Protein AF-E2BDP2-F1 (afdb_monomer)

pLDDT: mean 75.12, std 17.13, range [37.66, 97.0]

Secondary structure (DSSP, 8-state):
---SSSTTSPPHHHHHTSHHHHS-----SPPPPPPPBTTBTT----SHHHHHHHHH---SS--PPPHHHHHHHHHHHHHHHHHHHHHHSSSS--------------------------------

Mean predicted aligned error: 19.89 Å

Sequence (124 aa):
MLQKDADERFTLQQVKRHAWTICKHPKTQEEVPVPPLKKDGCHSMTVLPYLMEYHYGVDENPIYYTEHQLNEERRLQELDRISEDRKATCNSHHTKSNAHQNKRRWRKPISCISIKRFPSCKPS

Organism: Harpegnathos saltator (NCBI:txid610380)

Structure (mmCIF, N/CA/C/O backbone):
data_AF-E2BDP2-F1
#
_entry.id   AF-E2BDP2-F1
#
loop_
_atom_site.group_PDB
_atom_site.id
_atom_site.type_symbol
_atom_site.label_atom_id
_atom_site.label_alt_id
_atom_site.label_comp_id
_atom_site.label_asym_id
_atom_site.label_entity_id
_atom_site.label_seq_id
_atom_site.pdbx_PDB_ins_code
_atom_site.Cartn_x
_atom_site.Cartn_y
_atom_site.Cartn_z
_atom_site.occupancy
_atom_site.B_iso_or_equiv
_atom_site.auth_seq_id
_atom_site.auth_comp_id
_atom_site.auth_asym_id
_atom_site.auth_atom_id
_atom_site.pdbx_PDB_model_num
ATOM 1 N N . MET A 1 1 ? -17.828 -6.609 17.016 1.00 87.69 1 MET A N 1
ATOM 2 C CA . MET A 1 1 ? -17.759 -7.170 15.644 1.00 87.69 1 MET A CA 1
ATOM 3 C C . MET A 1 1 ? -18.236 -8.619 15.596 1.00 87.69 1 MET A C 1
ATOM 5 O O . MET A 1 1 ? -19.015 -8.926 14.713 1.00 87.69 1 MET A O 1
ATOM 9 N N . LEU A 1 2 ? -17.835 -9.491 16.530 1.00 93.62 2 LEU A N 1
ATOM 10 C CA . LEU A 1 2 ? -18.193 -10.921 16.529 1.00 93.62 2 LEU A CA 1
ATOM 11 C C . LEU A 1 2 ? -19.452 -11.260 17.359 1.00 93.62 2 LEU A C 1
ATOM 13 O O . LEU A 1 2 ? -19.529 -12.335 17.939 1.00 93.62 2 LEU A O 1
ATOM 17 N N . GLN A 1 3 ? -20.424 -10.344 17.451 1.00 95.94 3 GLN A N 1
ATOM 18 C CA . GLN A 1 3 ? -21.699 -10.667 18.104 1.00 95.94 3 GLN A CA 1
ATOM 19 C C . GLN A 1 3 ? -22.463 -11.701 17.272 1.00 95.94 3 GLN A C 1
ATOM 21 O O . GLN A 1 3 ? -22.508 -11.583 16.037 1.00 95.94 3 GLN A O 1
ATOM 26 N N . LYS A 1 4 ? -23.012 -12.716 17.955 1.00 96.56 4 LYS A N 1
ATOM 27 C CA . LYS A 1 4 ? -23.744 -13.826 17.329 1.00 96.56 4 LYS A CA 1
ATOM 28 C C . LYS A 1 4 ? -24.978 -13.288 16.614 1.00 96.56 4 LYS A C 1
ATOM 30 O O . LYS A 1 4 ? -25.129 -13.514 15.414 1.00 96.56 4 LYS A O 1
ATOM 35 N N . ASP A 1 5 ? -25.775 -12.517 17.339 1.00 96.31 5 ASP A N 1
ATOM 36 C CA . ASP A 1 5 ? -26.956 -11.857 16.808 1.00 96.31 5 ASP A CA 1
ATOM 37 C C . ASP A 1 5 ? -26.545 -10.646 15.961 1.00 96.31 5 ASP A C 1
ATOM 39 O O . ASP A 1 5 ? -25.636 -9.883 16.306 1.00 96.31 5 ASP A O 1
ATOM 43 N N . ALA A 1 6 ? -27.158 -10.521 14.783 1.00 94.69 6 ALA A N 1
ATOM 44 C CA . ALA A 1 6 ? -26.734 -9.552 13.776 1.00 94.69 6 ALA A CA 1
ATOM 45 C C . ALA A 1 6 ? -27.127 -8.115 14.141 1.00 94.69 6 ALA A C 1
ATOM 47 O O . ALA A 1 6 ? -26.343 -7.201 13.894 1.00 94.69 6 ALA A O 1
ATOM 48 N N . ASP A 1 7 ? -28.293 -7.927 14.761 1.00 95.44 7 ASP A N 1
ATOM 49 C CA . ASP A 1 7 ? -28.828 -6.603 15.101 1.00 95.44 7 ASP A CA 1
ATOM 50 C C . ASP A 1 7 ? -28.043 -5.927 16.232 1.00 95.44 7 ASP A C 1
ATOM 52 O O . ASP A 1 7 ? -27.893 -4.707 16.262 1.00 95.44 7 ASP A O 1
ATOM 56 N N . GLU A 1 8 ? -27.461 -6.724 17.128 1.00 95.25 8 GLU A N 1
ATOM 57 C CA . GLU A 1 8 ? -26.592 -6.239 18.206 1.00 95.25 8 GLU A CA 1
ATOM 58 C C . GLU A 1 8 ? -25.132 -6.067 17.762 1.00 95.25 8 GLU A C 1
ATOM 60 O O . GLU A 1 8 ? -24.265 -5.601 18.515 1.00 95.25 8 GLU A O 1
ATOM 65 N N . ARG A 1 9 ? -24.810 -6.458 16.527 1.00 96.62 9 ARG A N 1
ATOM 66 C CA . ARG A 1 9 ? -23.456 -6.343 16.003 1.00 96.62 9 ARG A CA 1
ATOM 67 C C . ARG A 1 9 ? -23.137 -4.888 15.700 1.00 96.62 9 ARG A C 1
ATOM 69 O O . ARG A 1 9 ? -23.890 -4.178 15.048 1.00 96.62 9 ARG A O 1
ATOM 76 N N . PHE A 1 10 ? -21.940 -4.465 16.102 1.00 96.50 10 PHE A N 1
ATOM 77 C CA . PHE A 1 10 ? -21.479 -3.120 15.783 1.00 96.50 10 PHE A CA 1
ATOM 78 C C . PHE A 1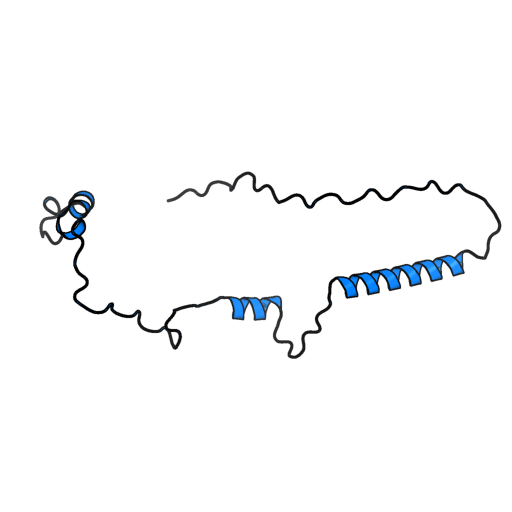 10 ? -21.504 -2.825 14.286 1.00 96.50 10 PHE A C 1
ATOM 80 O O . PHE A 1 10 ? -20.960 -3.581 13.476 1.00 96.50 10 PHE A O 1
ATOM 87 N N . THR A 1 11 ? -22.038 -1.656 13.952 1.00 95.06 11 THR A N 1
ATOM 88 C CA . THR A 1 11 ? -21.898 -1.071 12.623 1.00 95.06 11 THR A CA 1
ATOM 89 C C . THR A 1 11 ? -20.473 -0.562 12.418 1.00 95.06 11 THR A C 1
ATOM 91 O O . THR A 1 11 ? -19.752 -0.241 13.368 1.00 95.06 11 THR A O 1
ATOM 94 N N . LEU A 1 12 ? -20.051 -0.410 11.162 1.00 95.19 12 LEU A N 1
ATOM 95 C CA . LEU A 1 12 ? -18.720 0.127 10.854 1.00 95.19 12 LEU A CA 1
ATOM 96 C C . LEU A 1 12 ? -18.511 1.546 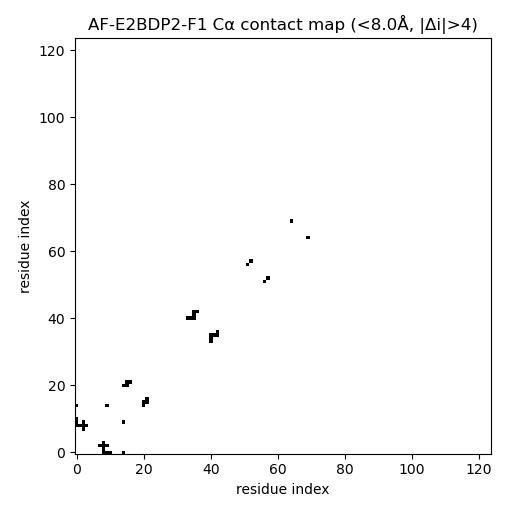11.412 1.00 95.19 12 LEU A C 1
ATOM 98 O O . LEU A 1 12 ? -17.394 1.902 11.786 1.00 95.19 12 LEU A O 1
ATOM 102 N N . GLN A 1 13 ? -19.574 2.352 11.512 1.00 96.44 13 GLN A N 1
ATOM 103 C CA . GLN A 1 13 ? -19.501 3.682 12.124 1.00 96.44 13 GLN A CA 1
ATOM 104 C C . GLN A 1 13 ? -19.208 3.608 13.628 1.00 96.44 13 GLN A C 1
ATOM 106 O O . GLN A 1 13 ? -18.402 4.391 14.130 1.00 96.44 13 GLN A O 1
ATOM 111 N N . GLN A 1 14 ? -19.819 2.654 14.336 1.00 95.75 14 GLN A N 1
ATOM 112 C CA . GLN A 1 14 ? -19.545 2.413 15.754 1.00 95.75 14 GLN A CA 1
ATOM 113 C C . GLN A 1 14 ? -18.118 1.891 15.966 1.00 95.75 14 GLN A C 1
ATOM 115 O O . GLN A 1 14 ? -17.430 2.372 16.863 1.00 95.75 14 GLN A O 1
ATOM 120 N N . VAL A 1 15 ? -17.628 0.990 15.103 1.00 96.50 15 VAL A N 1
ATOM 121 C CA . VAL A 1 15 ? -16.243 0.478 15.169 1.00 96.50 15 VAL A CA 1
ATOM 122 C C . VAL A 1 15 ? -15.222 1.604 15.006 1.00 96.50 15 VAL A C 1
ATOM 124 O O . VAL A 1 15 ? -14.302 1.704 15.812 1.00 96.50 15 VAL A O 1
ATOM 127 N N . LYS A 1 16 ? -15.415 2.508 14.036 1.00 96.25 16 LYS A N 1
ATOM 128 C CA . LYS A 1 16 ? -14.534 3.677 13.842 1.00 96.25 16 LYS A CA 1
ATOM 129 C C . LYS A 1 16 ? -14.437 4.572 15.080 1.00 96.25 16 LYS A C 1
ATOM 131 O O . LYS A 1 16 ? -13.404 5.196 15.292 1.00 96.25 16 LYS A O 1
ATOM 136 N N . ARG A 1 17 ? -15.507 4.646 15.880 1.00 96.50 17 ARG A N 1
ATOM 137 C CA . ARG A 1 17 ? -15.566 5.442 17.116 1.00 96.50 17 ARG A CA 1
ATOM 138 C C . ARG A 1 17 ? -15.128 4.665 18.363 1.00 96.50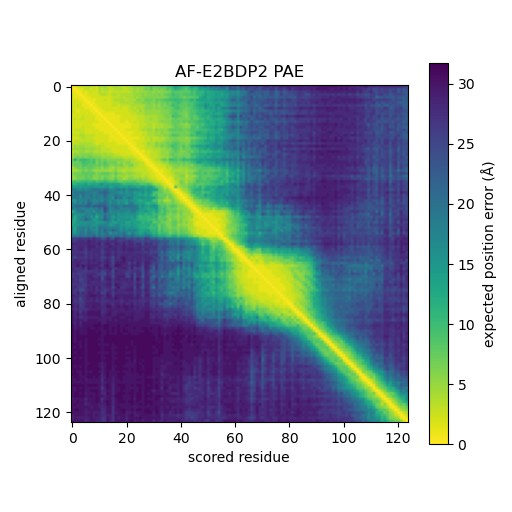 17 ARG A C 1
ATOM 140 O O . ARG A 1 17 ? -15.114 5.227 19.453 1.00 96.50 17 ARG A O 1
ATOM 147 N N . HIS A 1 18 ? -14.798 3.383 18.229 1.00 97.00 18 HIS A N 1
ATOM 148 C CA . HIS A 1 18 ? -14.405 2.547 19.353 1.00 97.00 18 HIS A CA 1
ATOM 149 C C . HIS A 1 18 ? -13.034 2.974 19.890 1.00 97.00 18 HIS A C 1
ATOM 151 O O . HIS A 1 18 ? -12.120 3.248 19.110 1.00 97.00 18 HIS A O 1
ATOM 157 N N . ALA A 1 19 ? -12.861 2.963 21.215 1.00 96.94 19 ALA A N 1
ATOM 158 C CA . ALA A 1 19 ? -11.631 3.414 21.872 1.00 96.94 19 ALA A CA 1
ATOM 159 C C . ALA A 1 19 ? -10.378 2.713 21.324 1.00 96.94 19 ALA A C 1
ATOM 161 O O . ALA A 1 19 ? -9.376 3.364 21.058 1.00 96.94 19 ALA A O 1
ATOM 162 N N . TRP A 1 20 ? -10.468 1.408 21.053 1.00 95.31 20 TRP A N 1
ATOM 163 C CA . TRP A 1 20 ? -9.378 0.645 20.432 1.00 95.31 20 TRP A CA 1
ATOM 164 C C . TRP A 1 20 ? -8.986 1.157 19.035 1.00 95.31 20 TRP A C 1
ATOM 166 O O . TRP A 1 20 ? -7.832 1.078 18.657 1.00 95.31 20 TRP A O 1
ATOM 176 N N . THR A 1 21 ? -9.912 1.704 18.246 1.00 95.81 21 THR A N 1
ATOM 177 C CA . THR A 1 21 ? -9.575 2.201 16.896 1.00 95.81 21 THR A CA 1
ATOM 178 C C . THR A 1 21 ? -9.033 3.632 16.932 1.00 95.81 21 THR A C 1
ATOM 180 O O . THR A 1 21 ? -8.206 4.000 16.105 1.00 95.81 21 THR A O 1
ATOM 183 N N . ILE A 1 22 ? -9.481 4.443 17.895 1.00 96.31 22 ILE A N 1
ATOM 184 C CA . ILE A 1 22 ? -9.027 5.834 18.062 1.00 96.31 22 ILE A CA 1
ATOM 185 C C . ILE A 1 22 ? -7.677 5.896 18.795 1.00 96.31 22 ILE A C 1
ATOM 187 O O . ILE A 1 22 ? -6.871 6.794 18.550 1.00 96.31 22 ILE A O 1
ATOM 191 N N . CYS A 1 23 ? -7.426 4.960 19.711 1.00 96.19 23 CYS A N 1
ATOM 192 C CA . CYS A 1 23 ? -6.212 4.933 20.514 1.00 96.19 23 CYS A CA 1
ATOM 193 C C . CYS A 1 23 ? -4.965 4.697 19.646 1.00 96.19 23 CYS A C 1
ATOM 195 O O . CYS A 1 23 ? -4.914 3.782 18.820 1.00 96.19 23 CYS A O 1
ATOM 197 N N . LYS A 1 24 ? -3.917 5.494 19.880 1.00 94.50 24 LYS A N 1
ATOM 198 C CA . LYS A 1 24 ? -2.597 5.275 19.285 1.00 94.50 24 LYS A CA 1
ATOM 199 C C . LYS A 1 24 ? -1.807 4.299 20.155 1.00 94.50 24 LYS A C 1
ATOM 201 O O . LYS A 1 24 ? -1.346 4.657 21.235 1.00 94.50 24 LYS A O 1
ATOM 206 N N . HIS A 1 25 ? -1.636 3.078 19.663 1.00 94.19 25 HIS A N 1
ATOM 207 C CA . HIS A 1 25 ? -0.947 2.015 20.389 1.00 94.19 25 HIS A CA 1
ATOM 208 C C . HIS A 1 25 ? 0.579 2.181 20.293 1.00 94.19 25 HIS A C 1
ATOM 210 O O . HIS A 1 25 ? 1.083 2.552 19.226 1.00 94.19 25 HIS A O 1
ATOM 216 N N . PRO A 1 26 ? 1.333 1.920 21.376 1.00 94.94 26 PRO A N 1
ATOM 217 C CA . PRO A 1 26 ? 2.789 1.892 21.315 1.00 94.94 26 PRO A CA 1
ATOM 218 C C . PRO A 1 26 ? 3.265 0.727 20.436 1.00 94.94 26 PRO A C 1
ATOM 220 O O . PRO A 1 26 ? 2.716 -0.372 20.497 1.00 94.94 26 PRO A O 1
ATOM 223 N N . LYS A 1 27 ? 4.308 0.958 19.632 1.00 91.25 27 LYS A N 1
ATOM 224 C CA . LYS A 1 27 ? 4.974 -0.094 18.853 1.00 91.25 27 LYS A CA 1
ATOM 225 C C . LYS A 1 27 ? 5.931 -0.857 19.773 1.00 91.25 27 LYS A C 1
ATOM 227 O O . LYS A 1 27 ? 7.079 -0.460 19.933 1.00 91.25 27 LYS A O 1
ATOM 232 N N . THR A 1 28 ? 5.430 -1.887 20.447 1.00 93.44 28 THR A N 1
ATOM 233 C CA . THR A 1 28 ? 6.209 -2.694 21.405 1.00 93.44 28 THR A CA 1
ATOM 234 C C . THR A 1 28 ? 7.088 -3.753 20.740 1.00 93.44 28 THR A C 1
ATOM 236 O O . THR A 1 28 ? 8.027 -4.232 21.367 1.00 93.44 28 THR A O 1
ATOM 239 N N . GLN A 1 29 ? 6.788 -4.126 19.495 1.00 93.06 29 GLN A N 1
ATOM 240 C CA . GLN A 1 29 ? 7.473 -5.173 18.736 1.00 93.06 29 GLN A CA 1
ATOM 241 C C . GLN A 1 29 ? 7.948 -4.641 17.379 1.00 93.06 29 GLN A C 1
ATOM 243 O O . GLN A 1 29 ? 7.475 -3.600 16.915 1.00 93.06 29 GLN A O 1
ATOM 248 N N . GLU A 1 30 ? 8.886 -5.361 16.762 1.00 92.94 30 GLU A N 1
ATOM 249 C CA . GLU A 1 30 ? 9.351 -5.086 15.401 1.00 92.94 30 GLU A CA 1
ATOM 250 C C . GLU A 1 30 ? 8.223 -5.305 14.379 1.00 92.94 30 GLU A C 1
ATOM 252 O O . GLU A 1 30 ? 7.335 -6.140 14.570 1.00 92.94 30 GLU A O 1
ATOM 257 N N . GLU A 1 31 ? 8.235 -4.520 13.302 1.00 90.56 31 GLU A N 1
ATOM 258 C CA . GLU A 1 31 ? 7.264 -4.655 12.219 1.00 90.56 31 GLU A CA 1
ATOM 259 C C . GLU A 1 31 ? 7.493 -5.968 11.463 1.00 90.56 31 GLU A C 1
ATOM 261 O O . GLU A 1 31 ? 8.622 -6.333 11.145 1.00 90.56 31 GLU A O 1
ATOM 266 N N . VAL A 1 32 ? 6.411 -6.685 11.155 1.00 90.38 32 VAL A N 1
ATOM 267 C CA . VAL A 1 32 ? 6.500 -7.920 10.371 1.00 90.38 32 VAL A CA 1
ATOM 268 C C . VAL A 1 32 ? 6.872 -7.552 8.929 1.00 90.38 32 VAL A C 1
ATOM 270 O O . VAL A 1 32 ? 6.105 -6.823 8.290 1.00 90.38 32 VAL A O 1
ATOM 273 N N . PRO A 1 33 ? 8.009 -8.036 8.388 1.00 87.94 33 PRO A N 1
ATOM 274 C CA . PRO A 1 33 ? 8.392 -7.724 7.020 1.00 87.94 33 PRO A CA 1
ATOM 275 C C . PRO A 1 33 ? 7.434 -8.396 6.033 1.00 87.94 33 PRO A C 1
ATOM 277 O O . PRO A 1 33 ? 6.970 -9.519 6.250 1.00 87.94 33 PRO A O 1
ATOM 280 N N . VAL A 1 34 ? 7.159 -7.720 4.916 1.00 84.38 34 VAL A N 1
ATOM 281 C CA . VAL A 1 34 ? 6.412 -8.330 3.809 1.00 84.38 34 VAL A CA 1
ATOM 282 C C . VAL A 1 34 ? 7.244 -9.498 3.257 1.00 84.38 34 VAL A C 1
ATOM 284 O O . VAL A 1 34 ? 8.423 -9.292 2.952 1.00 84.38 34 VAL A O 1
ATOM 287 N N . PRO A 1 35 ? 6.678 -10.714 3.119 1.00 85.69 35 PRO A N 1
ATOM 288 C CA . PRO A 1 35 ? 7.418 -11.867 2.611 1.00 85.69 35 PRO A CA 1
ATOM 289 C C . PRO A 1 35 ? 7.998 -11.574 1.224 1.00 85.69 35 PRO A C 1
ATOM 291 O O . PRO A 1 35 ? 7.247 -11.100 0.381 1.00 85.69 35 PRO A O 1
ATOM 294 N N . PRO A 1 36 ? 9.282 -11.851 0.946 1.00 83.12 36 PRO A N 1
ATOM 295 C CA . PRO A 1 36 ? 9.897 -11.475 -0.324 1.00 83.12 36 PRO A CA 1
ATOM 296 C C . PRO A 1 36 ? 9.239 -12.194 -1.508 1.00 83.12 36 PRO A C 1
ATOM 298 O O . PRO A 1 36 ? 9.069 -13.417 -1.496 1.00 83.12 36 PRO A O 1
ATOM 301 N N . LEU A 1 37 ? 8.930 -11.453 -2.576 1.00 78.88 37 LEU A N 1
ATOM 302 C CA . LEU A 1 37 ? 8.457 -12.046 -3.823 1.00 78.88 37 LEU A CA 1
ATOM 303 C C . LEU A 1 37 ? 9.660 -12.522 -4.639 1.00 78.88 37 LEU A C 1
ATOM 305 O O . LEU A 1 37 ? 10.400 -11.723 -5.212 1.00 78.88 37 LEU A O 1
ATOM 309 N N . LYS A 1 38 ? 9.855 -13.843 -4.695 1.00 76.62 38 LYS A N 1
ATOM 310 C CA . LYS A 1 38 ? 11.036 -14.506 -5.278 1.00 76.62 38 LYS A CA 1
ATOM 311 C C . LYS A 1 38 ? 12.335 -14.084 -4.573 1.00 76.62 38 LYS A C 1
ATOM 313 O O . LYS A 1 38 ? 12.811 -14.805 -3.705 1.00 76.62 38 LYS A O 1
ATOM 318 N N . LYS A 1 39 ? 12.909 -12.942 -4.961 1.00 69.44 39 LYS A N 1
ATOM 319 C CA . LYS A 1 39 ? 14.153 -12.357 -4.427 1.00 69.44 39 LYS A CA 1
ATOM 320 C C . LYS A 1 39 ? 14.052 -10.844 -4.198 1.00 69.44 39 LYS A C 1
ATOM 322 O O . LYS A 1 39 ? 14.981 -10.255 -3.653 1.00 69.44 39 LYS A O 1
ATOM 327 N N . ASP A 1 40 ? 12.926 -10.231 -4.562 1.00 69.62 40 ASP A N 1
ATOM 328 C CA . ASP A 1 40 ? 12.737 -8.789 -4.472 1.00 69.62 40 ASP A CA 1
ATOM 329 C C . ASP A 1 40 ? 12.025 -8.464 -3.157 1.00 69.62 40 ASP A C 1
ATOM 331 O O . ASP A 1 40 ? 10.804 -8.588 -3.039 1.00 69.62 40 ASP A O 1
ATOM 335 N N . GLY A 1 41 ? 12.785 -8.036 -2.144 1.00 68.75 41 GLY A N 1
ATOM 336 C CA . GLY A 1 41 ? 12.213 -7.611 -0.858 1.00 68.75 41 GLY A CA 1
ATOM 337 C C . GLY A 1 41 ? 11.265 -6.413 -0.999 1.00 68.75 41 GLY A C 1
ATOM 338 O O . GLY A 1 41 ? 10.256 -6.319 -0.305 1.00 68.75 41 GLY A O 1
ATOM 339 N N . CYS A 1 42 ? 11.531 -5.537 -1.970 1.00 71.81 42 CYS A N 1
ATOM 340 C CA . CYS A 1 42 ? 10.751 -4.322 -2.206 1.00 71.81 42 CYS A CA 1
ATOM 341 C C . CYS A 1 42 ? 9.509 -4.534 -3.085 1.00 71.81 42 CYS A C 1
ATOM 343 O O . CYS A 1 42 ? 8.790 -3.568 -3.325 1.00 71.81 42 CYS A O 1
ATOM 345 N N . HIS A 1 43 ? 9.265 -5.751 -3.596 1.00 65.88 43 HIS A N 1
ATOM 346 C CA . HIS A 1 43 ? 8.132 -6.052 -4.488 1.00 65.88 43 HIS A CA 1
ATOM 347 C C . HIS A 1 43 ? 8.009 -5.094 -5.686 1.00 65.88 43 HIS A C 1
ATOM 349 O O . HIS A 1 43 ? 6.919 -4.861 -6.210 1.00 65.88 43 HIS A O 1
ATOM 355 N N . SER A 1 44 ? 9.128 -4.522 -6.132 1.00 69.25 44 SER A N 1
ATOM 356 C CA . SER A 1 44 ? 9.177 -3.613 -7.270 1.00 69.25 44 SER A CA 1
ATOM 357 C C . SER A 1 44 ? 9.077 -4.415 -8.564 1.00 69.25 44 SER A C 1
ATOM 359 O O . SER A 1 44 ? 10.071 -4.646 -9.246 1.00 69.25 44 SER A O 1
ATOM 361 N N . MET A 1 45 ? 7.877 -4.875 -8.906 1.00 69.31 45 MET A N 1
ATOM 362 C CA . MET A 1 45 ? 7.630 -5.461 -10.217 1.00 69.31 45 MET A CA 1
ATOM 363 C C . MET A 1 45 ? 7.428 -4.321 -11.218 1.00 69.31 45 MET A C 1
ATOM 365 O O . MET A 1 45 ? 6.474 -3.552 -11.106 1.00 69.31 45 MET A O 1
ATOM 369 N N . THR A 1 46 ? 8.332 -4.185 -12.189 1.00 77.94 46 THR A N 1
ATOM 370 C CA . THR A 1 46 ? 8.180 -3.215 -13.281 1.00 77.94 46 THR A CA 1
ATOM 371 C C . THR A 1 46 ? 7.817 -3.946 -14.567 1.00 77.94 46 THR A C 1
ATOM 373 O O . THR A 1 46 ? 8.332 -5.025 -14.844 1.00 77.94 46 THR A O 1
ATOM 376 N N . VAL A 1 47 ? 6.937 -3.351 -15.375 1.00 85.56 47 VAL A N 1
ATOM 377 C CA . VAL A 1 47 ? 6.619 -3.851 -16.729 1.00 85.56 47 VAL A CA 1
ATOM 378 C C . VAL A 1 47 ? 7.710 -3.434 -17.727 1.00 85.56 47 VAL A C 1
ATOM 380 O O . VAL A 1 47 ? 7.653 -3.781 -18.898 1.00 85.56 47 VAL A O 1
ATOM 383 N N . LEU A 1 48 ? 8.729 -2.698 -17.269 1.00 80.25 48 LEU A N 1
ATOM 384 C CA . LEU A 1 48 ? 9.798 -2.177 -18.113 1.00 80.25 48 LEU A CA 1
ATOM 385 C C . LEU A 1 48 ? 10.513 -3.261 -18.920 1.00 80.25 48 LEU A C 1
ATOM 387 O O . LEU A 1 48 ? 10.653 -3.029 -20.111 1.00 80.25 48 LEU A O 1
ATOM 39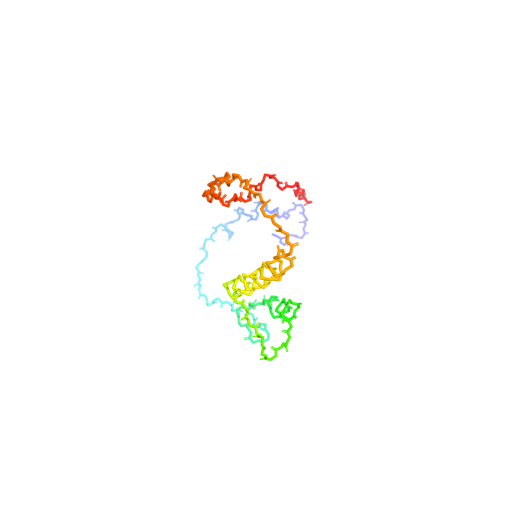1 N N . PRO A 1 49 ? 10.888 -4.439 -18.379 1.00 82.12 49 PRO A N 1
ATOM 392 C CA . PRO A 1 49 ? 11.525 -5.475 -19.191 1.00 82.12 49 PRO A CA 1
ATOM 393 C C . PRO A 1 49 ? 10.657 -5.893 -20.384 1.00 82.12 49 PRO A C 1
ATOM 395 O O . PRO A 1 49 ? 11.139 -5.950 -21.508 1.00 82.12 49 PRO A O 1
ATOM 398 N N . TYR A 1 50 ? 9.353 -6.074 -20.155 1.00 83.94 50 TYR A N 1
ATOM 399 C CA . TYR A 1 50 ? 8.396 -6.418 -21.206 1.00 83.94 50 TYR A CA 1
ATOM 400 C C . TYR A 1 50 ? 8.211 -5.281 -22.219 1.00 83.94 50 TYR A C 1
ATOM 402 O O . TYR A 1 50 ? 8.219 -5.511 -23.422 1.00 83.94 50 TYR A O 1
ATOM 410 N N . LEU A 1 51 ? 8.065 -4.039 -21.748 1.00 84.88 51 LEU A N 1
ATOM 411 C CA . LEU A 1 51 ? 7.929 -2.876 -22.629 1.00 84.88 51 LEU A CA 1
ATOM 412 C C . LEU A 1 51 ? 9.199 -2.632 -23.443 1.00 84.88 51 LEU A C 1
ATOM 414 O O . LEU A 1 51 ? 9.113 -2.214 -24.595 1.00 84.88 51 LEU A O 1
ATOM 418 N N . MET A 1 52 ? 10.365 -2.888 -22.851 1.00 83.12 52 MET A N 1
ATOM 419 C CA . MET A 1 52 ? 11.645 -2.748 -23.523 1.00 83.12 52 MET A CA 1
ATOM 420 C C . MET A 1 52 ? 11.775 -3.762 -24.654 1.00 83.12 52 MET A C 1
ATOM 422 O O . MET A 1 52 ? 12.060 -3.373 -25.781 1.00 83.12 52 MET A O 1
ATOM 426 N N . GLU A 1 53 ? 11.475 -5.028 -24.375 1.00 83.50 53 GLU A N 1
ATOM 427 C CA . GLU A 1 53 ? 11.447 -6.092 -25.379 1.00 83.50 53 GLU A CA 1
ATOM 428 C C . GLU A 1 53 ? 10.421 -5.803 -26.487 1.00 83.50 53 GLU A C 1
ATOM 430 O O . GLU A 1 53 ? 10.728 -5.945 -27.668 1.00 83.50 53 GLU A O 1
ATOM 435 N N . TYR A 1 54 ? 9.230 -5.317 -26.123 1.00 84.62 54 TYR A N 1
ATOM 436 C CA . TYR A 1 54 ? 8.158 -5.028 -27.076 1.00 84.62 54 TYR A CA 1
ATOM 437 C C . TYR A 1 54 ? 8.459 -3.839 -28.005 1.00 84.62 54 TYR A C 1
ATOM 439 O O . TYR A 1 54 ? 8.100 -3.877 -29.181 1.00 84.62 54 TYR A O 1
ATOM 447 N N . HIS A 1 55 ? 9.082 -2.770 -27.496 1.00 82.88 55 HIS A N 1
ATOM 448 C CA . HIS A 1 55 ? 9.312 -1.538 -28.263 1.00 82.88 55 HIS A CA 1
ATOM 449 C C . HIS A 1 55 ? 10.706 -1.423 -28.882 1.00 82.88 55 HIS A C 1
ATOM 451 O O . HIS A 1 55 ? 10.844 -0.746 -29.900 1.00 82.88 55 HIS A O 1
ATOM 457 N N . TYR A 1 56 ? 11.723 -2.034 -28.272 1.00 77.25 56 TYR A N 1
ATOM 458 C CA . TYR A 1 56 ? 13.123 -1.867 -28.673 1.00 77.25 56 TYR A CA 1
ATOM 459 C C . TYR A 1 56 ? 13.799 -3.176 -29.112 1.00 77.25 56 TYR A C 1
ATOM 461 O O . TYR A 1 56 ? 14.879 -3.108 -29.688 1.00 77.25 56 TYR A O 1
ATOM 469 N N . GLY A 1 57 ? 13.170 -4.342 -28.908 1.00 70.19 57 GLY A N 1
ATOM 470 C CA . GLY A 1 57 ? 13.726 -5.639 -29.307 1.00 70.19 57 GLY A CA 1
ATOM 471 C C . GLY A 1 57 ? 14.962 -6.072 -28.500 1.00 70.19 57 GLY A C 1
ATOM 472 O O . GLY A 1 57 ? 15.367 -5.414 -27.543 1.00 70.19 57 GLY A O 1
ATOM 473 N N . VAL A 1 58 ? 15.550 -7.211 -28.885 1.00 68.06 58 VAL A N 1
ATOM 474 C CA . VAL A 1 58 ? 16.779 -7.795 -28.301 1.00 68.06 58 VAL A CA 1
ATOM 475 C C . VAL A 1 58 ? 17.928 -7.672 -29.309 1.00 68.06 58 VAL A C 1
ATOM 477 O O . VAL A 1 58 ? 18.609 -8.644 -29.617 1.00 68.06 58 VAL A O 1
ATOM 480 N N . ASP A 1 59 ? 18.119 -6.499 -29.907 1.00 66.25 59 ASP A N 1
ATOM 481 C CA . ASP A 1 59 ? 19.290 -6.298 -30.761 1.00 66.25 59 ASP A CA 1
ATOM 482 C C . ASP A 1 59 ? 20.516 -6.088 -29.862 1.00 66.25 59 ASP A C 1
ATOM 484 O O . ASP A 1 59 ? 20.535 -5.182 -29.031 1.00 66.25 59 ASP A O 1
ATOM 488 N N . GLU A 1 60 ? 21.543 -6.935 -30.000 1.00 63.66 60 GLU A N 1
ATOM 489 C CA . GLU A 1 60 ? 22.752 -6.902 -29.155 1.00 63.66 60 GLU A CA 1
ATOM 490 C C . GLU A 1 60 ? 23.573 -5.607 -29.332 1.00 63.66 60 GLU A C 1
ATOM 492 O O . GLU A 1 60 ? 24.301 -5.220 -28.423 1.00 63.66 60 GLU A O 1
ATOM 497 N N . ASN A 1 61 ? 23.403 -4.900 -30.459 1.00 63.31 61 ASN A N 1
ATOM 498 C CA . ASN A 1 61 ? 24.051 -3.622 -30.772 1.00 63.31 61 ASN A CA 1
ATOM 499 C C . ASN A 1 61 ? 23.051 -2.629 -31.408 1.00 63.31 61 ASN A C 1
ATOM 501 O O . ASN A 1 61 ? 23.062 -2.428 -32.627 1.00 63.31 61 ASN A O 1
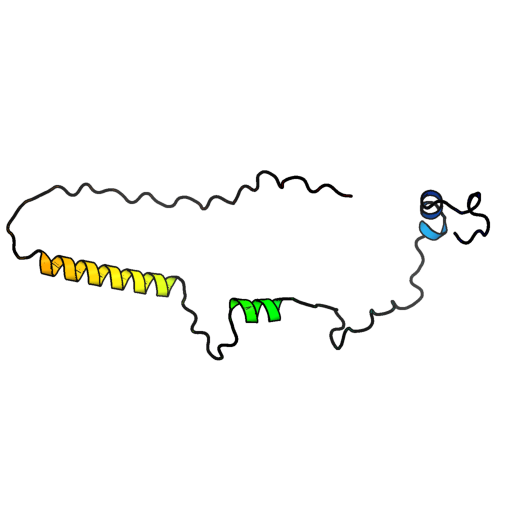ATOM 505 N N . PRO A 1 62 ? 22.189 -1.974 -30.617 1.00 65.06 62 PRO A N 1
ATOM 506 C CA . PRO A 1 62 ? 21.295 -0.950 -31.138 1.00 65.06 62 PRO A CA 1
ATOM 507 C C . PRO A 1 62 ? 22.113 0.267 -31.596 1.00 65.06 62 PRO A C 1
ATOM 509 O O . PRO A 1 62 ? 22.793 0.923 -30.804 1.00 65.06 62 PRO A O 1
ATOM 512 N N . ILE A 1 63 ? 22.067 0.568 -32.896 1.00 73.38 63 ILE A N 1
ATOM 513 C CA . ILE A 1 63 ? 22.671 1.781 -33.454 1.00 73.38 63 ILE A CA 1
ATOM 514 C C . ILE A 1 63 ? 21.728 2.945 -33.153 1.00 73.38 63 ILE A C 1
ATOM 516 O O . ILE A 1 63 ? 20.655 3.071 -33.741 1.00 73.38 63 ILE A O 1
ATOM 520 N N . TYR A 1 64 ? 22.127 3.803 -32.217 1.00 67.94 64 TYR A N 1
ATOM 521 C CA . TYR A 1 64 ? 21.358 4.985 -31.849 1.00 67.94 64 TYR A CA 1
ATOM 522 C C . TYR A 1 64 ? 21.728 6.171 -32.739 1.00 67.94 64 TYR A C 1
ATOM 524 O O . TYR A 1 64 ? 22.889 6.575 -32.800 1.00 67.94 64 TYR A O 1
ATOM 532 N N . TYR A 1 65 ? 20.724 6.772 -33.375 1.00 81.75 65 TYR A N 1
ATOM 533 C CA . TYR A 1 65 ? 20.873 8.021 -34.115 1.00 81.75 65 TYR A CA 1
ATOM 534 C C . TYR A 1 65 ? 20.347 9.181 -33.278 1.00 81.75 65 TYR A C 1
ATOM 536 O O . TYR A 1 65 ? 19.217 9.163 -32.787 1.00 81.75 65 TYR A O 1
ATOM 544 N N . THR A 1 66 ? 21.163 10.215 -33.121 1.00 87.19 66 THR A N 1
ATOM 545 C CA . THR A 1 66 ? 20.728 11.469 -32.500 1.00 87.19 66 THR A CA 1
ATOM 546 C C . THR A 1 66 ? 19.881 12.285 -33.479 1.00 87.19 66 THR A C 1
ATOM 548 O O . THR A 1 66 ? 20.082 12.230 -34.692 1.00 87.19 66 THR A O 1
ATOM 551 N N . GLU A 1 67 ? 18.964 13.110 -32.961 1.00 85.94 67 GLU A N 1
ATOM 552 C CA . GLU A 1 67 ? 18.163 14.034 -33.785 1.00 85.94 67 GLU A CA 1
ATOM 553 C C . GLU A 1 67 ? 19.051 14.929 -34.672 1.00 85.94 67 GLU A C 1
ATOM 555 O O . GLU A 1 67 ? 18.706 15.238 -35.811 1.00 85.94 67 GLU A O 1
ATOM 560 N N . HIS A 1 68 ? 20.235 15.300 -34.172 1.00 85.75 68 HIS A N 1
ATOM 561 C CA . HIS A 1 68 ? 21.225 16.068 -34.922 1.00 85.75 68 HIS A CA 1
ATOM 562 C C . HIS A 1 68 ? 21.733 15.318 -36.161 1.00 85.75 68 HIS A C 1
ATOM 564 O O . HIS A 1 68 ? 21.727 15.886 -37.251 1.00 85.75 68 HIS A O 1
ATOM 570 N N . GLN A 1 69 ? 22.108 14.043 -36.013 1.00 88.56 69 GLN A N 1
ATOM 571 C CA . GLN A 1 69 ? 22.584 13.207 -37.123 1.00 88.56 69 GLN A CA 1
ATOM 572 C C . GLN A 1 69 ? 21.504 13.025 -38.197 1.00 88.56 69 GLN A C 1
ATOM 574 O O . GLN A 1 69 ? 21.789 13.166 -39.384 1.00 88.56 69 GLN A O 1
ATOM 579 N N . LEU A 1 70 ? 20.248 12.811 -37.789 1.00 89.50 70 LEU A N 1
ATOM 580 C CA . LEU A 1 70 ? 19.121 12.701 -38.724 1.00 89.50 70 LEU A CA 1
ATOM 581 C C . LEU A 1 70 ? 18.860 14.012 -39.485 1.00 89.50 70 LEU A C 1
ATOM 583 O O . LEU A 1 70 ? 18.475 14.002 -40.657 1.00 89.50 70 LEU A O 1
ATOM 587 N N . ASN A 1 71 ? 19.064 15.160 -38.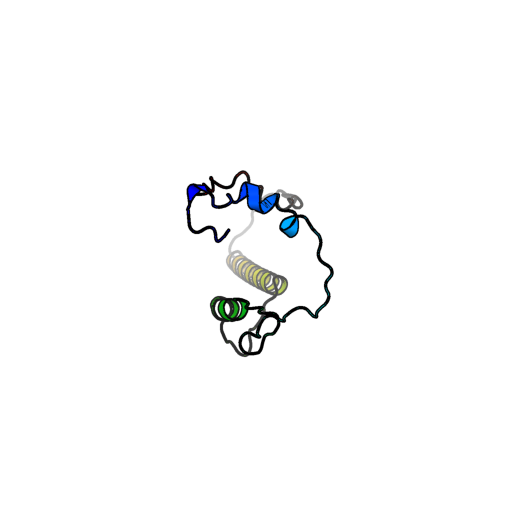833 1.00 88.62 71 ASN A N 1
ATOM 588 C CA . ASN A 1 71 ? 18.921 16.465 -39.475 1.00 88.62 71 ASN A CA 1
ATOM 589 C C . ASN A 1 71 ? 20.070 16.774 -40.445 1.00 88.62 71 ASN A C 1
ATOM 591 O O . ASN A 1 71 ? 19.824 17.378 -41.492 1.00 88.62 71 ASN A O 1
ATOM 595 N N . GLU A 1 72 ? 21.302 16.366 -40.132 1.00 89.94 72 GLU A N 1
ATOM 596 C CA . GLU A 1 72 ? 22.442 16.489 -41.049 1.00 89.94 72 GLU A CA 1
ATOM 597 C C . GLU A 1 72 ? 22.255 15.633 -42.301 1.00 89.94 72 GLU A C 1
ATOM 599 O O . GLU A 1 72 ? 22.426 16.139 -43.411 1.00 89.94 72 GLU A O 1
ATOM 604 N N . GLU A 1 73 ? 21.821 14.383 -42.144 1.00 88.94 73 GLU A N 1
ATOM 605 C CA . GLU A 1 73 ? 21.542 13.490 -43.270 1.00 88.94 73 GLU A CA 1
ATOM 606 C C . GLU A 1 73 ? 20.450 14.061 -44.184 1.00 88.94 73 GLU A C 1
ATOM 608 O O . GLU A 1 73 ? 20.625 14.147 -45.403 1.00 88.94 73 GLU A O 1
ATOM 613 N N . ARG A 1 74 ? 19.349 14.551 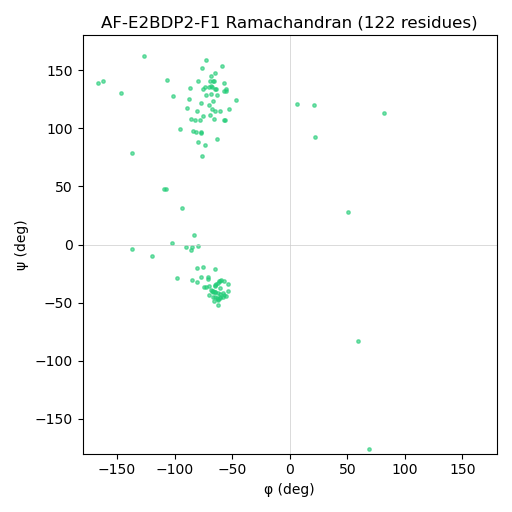-43.598 1.00 90.19 74 ARG A N 1
ATOM 614 C CA . ARG A 1 74 ? 18.275 15.213 -44.354 1.00 90.19 74 ARG A CA 1
ATOM 615 C C . ARG A 1 74 ? 18.789 16.422 -45.135 1.00 90.19 74 ARG A C 1
ATOM 617 O O . ARG A 1 74 ? 18.399 16.622 -46.284 1.00 90.19 74 ARG A O 1
ATOM 624 N N . ARG A 1 75 ? 19.656 17.229 -44.518 1.00 90.81 75 ARG A N 1
ATOM 625 C CA . ARG A 1 75 ? 20.257 18.406 -45.156 1.00 90.81 75 ARG A CA 1
ATOM 626 C C . ARG A 1 75 ? 21.154 18.009 -46.330 1.00 90.81 75 ARG A C 1
ATOM 628 O O . ARG A 1 75 ? 21.126 18.691 -47.351 1.00 90.81 75 ARG A O 1
ATOM 635 N N . LEU A 1 76 ? 21.944 16.945 -46.193 1.00 90.19 76 LEU A N 1
ATOM 636 C CA . LEU A 1 76 ? 22.792 16.435 -47.274 1.00 90.19 76 LEU A CA 1
ATOM 637 C C . LEU A 1 76 ? 21.946 15.948 -48.456 1.00 90.19 76 LEU A C 1
ATOM 639 O O . LEU A 1 76 ? 22.187 16.376 -49.580 1.00 90.19 76 LEU A O 1
ATOM 643 N N . GLN A 1 77 ? 20.888 15.173 -48.199 1.00 86.75 77 GLN A N 1
ATOM 644 C CA . GLN A 1 77 ? 19.967 14.720 -49.250 1.00 86.75 77 GLN A CA 1
ATOM 645 C C . GLN A 1 77 ? 19.278 15.885 -49.977 1.00 86.75 77 GLN A C 1
ATOM 647 O O . GLN A 1 77 ? 19.064 15.830 -51.187 1.00 86.75 77 GLN A O 1
ATOM 652 N N . GLU A 1 78 ? 18.918 16.952 -49.259 1.00 86.31 78 GLU A N 1
ATOM 653 C CA . GLU A 1 78 ? 18.339 18.153 -49.869 1.00 86.31 78 GLU A CA 1
ATOM 654 C C . GLU A 1 78 ? 19.359 18.893 -50.751 1.00 86.31 78 GLU A C 1
ATOM 656 O O . GLU A 1 78 ? 19.013 19.340 -51.844 1.00 86.31 78 GLU A O 1
ATOM 661 N N . LEU A 1 79 ? 20.623 18.979 -50.324 1.00 82.19 79 LEU A N 1
ATOM 662 C CA . LEU A 1 79 ? 21.702 19.568 -51.123 1.00 82.19 79 LEU A CA 1
ATOM 663 C C . LEU A 1 79 ? 21.988 18.766 -52.396 1.00 82.19 79 LEU A C 1
ATOM 665 O O . LEU A 1 79 ? 22.167 19.379 -53.450 1.00 82.19 79 LEU A O 1
ATOM 669 N N . ASP A 1 80 ? 21.979 17.436 -52.317 1.00 82.75 80 ASP A N 1
ATOM 670 C CA . ASP A 1 80 ? 22.162 16.568 -53.483 1.00 82.75 80 ASP A CA 1
ATOM 671 C C . ASP A 1 80 ? 21.036 16.776 -54.498 1.00 82.75 80 ASP A C 1
ATOM 673 O O . ASP A 1 80 ? 21.317 17.055 -55.665 1.00 82.75 80 ASP A O 1
ATOM 677 N N . ARG A 1 81 ? 19.774 16.797 -54.046 1.00 79.94 81 ARG A N 1
ATOM 678 C CA . ARG A 1 81 ? 18.611 17.100 -54.903 1.00 79.94 81 ARG A CA 1
ATOM 679 C C . ARG A 1 81 ? 18.719 18.476 -55.567 1.00 79.94 81 ARG A C 1
ATOM 681 O O . ARG A 1 81 ? 18.528 18.599 -56.773 1.00 79.94 81 ARG A O 1
ATOM 688 N N . ILE A 1 82 ? 19.104 19.507 -54.810 1.00 75.88 82 ILE A N 1
ATOM 689 C CA . ILE A 1 82 ? 19.320 20.861 -55.351 1.00 75.88 82 ILE A CA 1
ATOM 690 C C . ILE A 1 82 ? 20.475 20.880 -56.369 1.00 75.88 82 ILE A C 1
ATOM 692 O O . ILE A 1 82 ? 20.450 21.659 -57.328 1.00 75.88 82 ILE A O 1
ATOM 696 N N . SER A 1 83 ? 21.509 20.060 -56.171 1.00 71.62 83 SER A N 1
ATOM 697 C CA . SER A 1 83 ? 22.644 19.965 -57.093 1.00 71.62 83 SER A CA 1
ATOM 698 C C . SER A 1 83 ? 22.266 19.295 -58.421 1.00 71.62 83 SER A C 1
ATOM 700 O O . SER A 1 83 ? 22.743 19.727 -59.475 1.00 71.62 83 SER A O 1
ATOM 702 N N . GLU A 1 84 ? 21.371 18.305 -58.388 1.00 63.47 84 GLU A N 1
ATOM 703 C CA . GLU A 1 84 ? 20.840 17.636 -59.579 1.00 63.47 84 GLU A CA 1
ATOM 704 C C . GLU A 1 84 ? 19.912 18.564 -60.378 1.00 63.47 84 GLU A C 1
ATOM 706 O O . GLU A 1 84 ? 20.097 18.719 -61.589 1.00 63.47 84 GLU A O 1
ATOM 711 N N . ASP A 1 85 ? 19.027 19.307 -59.706 1.00 61.69 85 ASP A N 1
ATOM 712 C CA . ASP A 1 85 ? 18.154 20.307 -60.344 1.00 61.69 85 ASP A CA 1
ATOM 713 C C . ASP A 1 85 ? 18.946 21.457 -61.004 1.00 61.69 85 ASP A C 1
ATOM 715 O O . ASP A 1 85 ? 18.571 21.992 -62.055 1.00 61.69 85 ASP A O 1
ATOM 719 N N . ARG A 1 86 ? 20.095 21.837 -60.428 1.00 59.53 86 ARG A N 1
ATOM 720 C CA . ARG A 1 86 ? 21.003 22.842 -61.014 1.00 59.53 86 ARG A CA 1
ATOM 721 C C . ARG A 1 86 ? 21.747 22.349 -62.256 1.00 59.53 86 ARG A C 1
ATOM 723 O O . ARG A 1 86 ? 22.083 23.170 -63.108 1.00 59.53 86 ARG A O 1
ATOM 730 N N . LYS A 1 87 ? 21.999 21.043 -62.389 1.00 55.38 87 LYS A N 1
ATOM 731 C CA . LYS A 1 87 ? 22.579 20.460 -63.614 1.00 55.38 87 LYS A CA 1
ATOM 732 C C . LYS A 1 87 ? 21.547 20.324 -64.736 1.00 55.38 87 LYS A C 1
ATOM 734 O O . LYS A 1 87 ? 21.921 20.424 -65.898 1.00 55.38 87 LYS A O 1
ATOM 739 N N . ALA A 1 88 ? 20.263 20.164 -64.411 1.00 53.91 88 ALA A N 1
ATOM 740 C CA . ALA A 1 88 ? 19.188 20.095 -65.404 1.00 53.91 88 ALA A CA 1
ATOM 741 C C . ALA A 1 88 ? 18.817 21.463 -66.022 1.00 53.91 88 ALA A C 1
ATOM 743 O O . ALA A 1 88 ? 18.211 21.517 -67.090 1.00 53.91 88 ALA A O 1
ATOM 744 N N . THR A 1 89 ? 19.178 22.578 -65.378 1.00 53.19 89 THR A N 1
ATOM 745 C CA . THR A 1 89 ? 18.701 23.926 -65.743 1.00 53.19 89 THR A CA 1
ATOM 746 C C . THR A 1 89 ? 19.704 24.791 -66.519 1.00 53.19 89 THR A C 1
ATOM 748 O O . THR A 1 89 ? 19.364 25.908 -66.902 1.00 53.19 89 THR A O 1
ATOM 751 N N . CYS A 1 90 ? 20.911 24.302 -66.841 1.00 47.38 90 CYS A N 1
ATOM 752 C CA . CYS A 1 90 ? 21.900 25.068 -67.620 1.00 47.38 90 CYS A CA 1
ATOM 753 C C . CYS A 1 90 ? 21.711 25.028 -69.154 1.00 47.38 90 CYS A C 1
ATOM 755 O O . CYS A 1 90 ? 22.519 25.608 -69.874 1.00 47.38 90 CYS A O 1
ATOM 757 N N . ASN A 1 91 ? 20.607 24.456 -69.649 1.00 52.12 91 ASN A N 1
ATOM 758 C CA . ASN A 1 91 ? 20.187 24.521 -71.056 1.00 52.12 91 ASN A CA 1
ATOM 759 C C . ASN A 1 91 ? 18.966 25.440 -71.271 1.00 52.12 91 ASN A C 1
ATOM 761 O O . ASN A 1 91 ? 18.015 25.045 -71.934 1.00 52.12 91 ASN A O 1
ATOM 765 N N . SER A 1 92 ? 18.943 26.662 -70.729 1.00 46.81 92 SER A N 1
ATOM 766 C CA . SER A 1 92 ? 18.133 27.741 -71.323 1.00 46.81 92 SER A CA 1
ATOM 767 C C . SER A 1 92 ? 18.493 29.119 -70.766 1.00 46.81 92 SER A C 1
ATOM 769 O O . SER A 1 92 ? 18.705 29.308 -69.571 1.00 46.81 92 SER A O 1
ATOM 771 N N . HIS A 1 93 ? 18.540 30.088 -71.674 1.00 45.09 93 HIS A N 1
ATOM 772 C CA . HIS A 1 93 ? 18.870 31.493 -71.478 1.00 45.09 93 HIS A CA 1
ATOM 773 C C . HIS A 1 93 ? 17.962 32.255 -70.491 1.00 45.09 93 HIS A C 1
ATOM 775 O O . HIS A 1 93 ? 16.784 31.956 -70.337 1.00 45.09 93 HIS A O 1
ATOM 781 N N . HIS A 1 94 ? 18.555 33.309 -69.908 1.00 49.16 94 HIS A N 1
ATOM 782 C CA . HIS A 1 94 ? 17.970 34.558 -69.392 1.00 49.16 94 HIS A CA 1
ATOM 783 C C . HIS A 1 94 ? 16.470 34.585 -69.048 1.00 49.16 94 HIS A C 1
ATOM 785 O O . HIS A 1 94 ? 15.639 34.626 -69.940 1.00 49.16 94 HIS A O 1
ATOM 791 N N . THR A 1 95 ? 16.144 34.872 -67.785 1.00 41.06 95 THR A N 1
ATOM 792 C CA . THR A 1 95 ? 15.329 36.049 -67.411 1.00 41.06 95 THR A CA 1
ATOM 793 C C . THR A 1 95 ? 15.484 36.351 -65.916 1.00 41.06 95 THR A C 1
ATOM 795 O O . THR A 1 95 ? 15.603 35.466 -65.076 1.00 41.06 95 THR A O 1
ATOM 798 N N . LYS A 1 96 ? 15.547 37.645 -65.589 1.00 52.44 96 LYS A N 1
ATOM 799 C CA . LYS A 1 96 ? 15.535 38.179 -64.223 1.00 52.44 96 LYS A CA 1
ATOM 800 C C . LYS A 1 96 ? 14.146 37.978 -63.610 1.00 52.44 96 LYS A C 1
ATOM 802 O O . LYS A 1 96 ? 13.166 38.378 -64.230 1.00 52.44 96 LYS A O 1
ATOM 807 N N . SER A 1 97 ? 14.063 37.530 -62.359 1.00 37.66 97 SER A N 1
ATOM 808 C CA . SER A 1 97 ? 12.867 37.756 -61.538 1.00 37.66 97 SER A CA 1
ATOM 809 C C . SER A 1 97 ? 13.214 37.932 -60.059 1.00 37.66 97 SER A C 1
ATOM 811 O O . SER A 1 97 ? 13.967 37.155 -59.478 1.00 37.66 97 SER A O 1
ATOM 813 N N . ASN A 1 98 ? 12.658 39.003 -59.491 1.00 43.53 98 ASN A N 1
ATOM 814 C CA . ASN A 1 98 ? 12.818 39.518 -58.132 1.00 43.53 98 ASN A CA 1
ATOM 815 C C . ASN A 1 98 ? 12.712 38.457 -57.027 1.00 43.53 98 ASN A C 1
ATOM 817 O O . ASN A 1 98 ? 11.671 37.827 -56.851 1.00 43.53 98 ASN A O 1
ATOM 821 N N . ALA A 1 99 ? 13.748 38.364 -56.192 1.00 42.44 99 ALA A N 1
ATOM 822 C CA . ALA A 1 99 ? 13.708 37.619 -54.941 1.00 42.44 99 ALA A CA 1
ATOM 823 C C . ALA A 1 99 ? 13.049 38.469 -53.841 1.00 42.44 99 ALA A C 1
ATOM 825 O O . ALA A 1 99 ? 13.701 39.283 -53.183 1.00 42.44 99 ALA A O 1
ATOM 826 N N . HIS A 1 100 ? 11.749 38.268 -53.614 1.00 44.84 100 HIS A N 1
ATOM 827 C CA . HIS A 1 100 ? 11.109 38.719 -52.380 1.00 44.84 100 HIS A CA 1
ATOM 828 C C . HIS A 1 100 ? 11.689 37.930 -51.196 1.00 44.84 100 HIS A C 1
ATOM 830 O O . HIS A 1 100 ? 11.432 36.743 -51.007 1.00 44.84 100 HIS A O 1
ATOM 836 N N . GLN A 1 101 ? 12.501 38.620 -50.400 1.00 57.75 101 GLN A N 1
ATOM 837 C CA . GLN A 1 101 ? 13.054 38.166 -49.128 1.00 57.75 101 GLN A CA 1
ATOM 838 C C . GLN A 1 101 ? 11.925 37.919 -48.113 1.00 57.75 101 GLN A C 1
ATOM 840 O O . GLN A 1 101 ? 11.549 38.817 -47.357 1.00 57.75 101 GLN A O 1
ATOM 845 N N . ASN A 1 102 ? 11.391 36.697 -48.053 1.00 48.34 102 ASN A N 1
ATOM 846 C CA . ASN A 1 102 ? 10.533 36.293 -46.941 1.00 48.34 102 ASN A CA 1
ATOM 847 C C . ASN A 1 102 ? 11.401 35.984 -45.717 1.00 48.34 102 ASN A C 1
ATOM 849 O O . ASN A 1 102 ? 11.961 34.898 -45.555 1.00 48.34 102 ASN A O 1
ATOM 853 N N . LYS A 1 103 ? 11.519 36.996 -44.851 1.00 52.00 103 LYS A N 1
ATOM 854 C CA . LYS A 1 103 ? 12.144 36.919 -43.529 1.00 52.00 103 LYS A CA 1
ATOM 855 C C . LYS A 1 103 ? 11.515 35.771 -42.734 1.00 52.00 103 LYS A C 1
ATOM 857 O O . LYS A 1 103 ? 10.329 35.797 -42.409 1.00 52.00 103 LYS A O 1
ATOM 862 N N . ARG A 1 104 ? 12.337 34.770 -42.413 1.00 54.50 104 ARG A N 1
ATOM 863 C CA . ARG A 1 104 ? 12.004 33.630 -41.551 1.00 54.50 104 ARG A CA 1
ATOM 864 C C . ARG A 1 104 ? 11.537 34.154 -40.190 1.00 54.50 104 ARG A C 1
ATOM 866 O O . ARG A 1 104 ? 12.341 34.661 -39.411 1.00 54.50 104 ARG A O 1
ATOM 873 N N . ARG A 1 105 ? 10.231 34.067 -39.914 1.00 54.09 105 ARG A N 1
ATOM 874 C CA . ARG A 1 105 ? 9.671 34.407 -38.600 1.00 54.09 105 ARG A CA 1
ATOM 875 C C . ARG A 1 105 ? 10.168 33.404 -37.563 1.00 54.09 105 ARG A C 1
ATOM 877 O O . ARG A 1 105 ? 10.004 32.197 -37.702 1.00 54.09 105 ARG A O 1
ATOM 884 N N . TRP A 1 106 ? 10.788 33.964 -36.537 1.00 54.31 106 TRP A N 1
ATOM 885 C CA . TRP A 1 106 ? 11.308 33.313 -35.348 1.00 54.31 106 TRP A CA 1
ATOM 886 C C . TRP A 1 106 ? 10.216 32.524 -34.595 1.00 54.31 106 TRP A C 1
ATOM 888 O O . TRP A 1 106 ? 9.079 32.977 -34.484 1.00 54.31 106 TRP A O 1
ATOM 898 N N . ARG A 1 107 ? 10.616 31.335 -34.126 1.00 60.69 107 ARG A N 1
ATOM 899 C CA . ARG A 1 107 ? 10.031 30.393 -33.145 1.00 60.69 107 ARG A CA 1
ATOM 900 C C . ARG A 1 107 ? 8.626 30.709 -32.595 1.00 60.69 107 ARG A C 1
ATOM 902 O O . ARG A 1 107 ? 8.436 31.686 -31.879 1.00 60.69 107 ARG A O 1
ATOM 909 N N . LYS A 1 108 ? 7.674 29.787 -32.794 1.00 62.69 108 LYS A N 1
ATOM 910 C CA . LYS A 1 108 ? 6.484 29.683 -31.930 1.00 62.69 108 LYS A CA 1
ATOM 911 C C . LYS A 1 108 ? 6.816 28.793 -30.719 1.00 62.69 108 LYS A C 1
ATOM 913 O O . LYS A 1 108 ? 7.415 27.738 -30.928 1.00 62.69 108 LYS A O 1
ATOM 918 N N . PRO A 1 109 ? 6.449 29.181 -29.485 1.00 61.38 109 PRO A N 1
ATOM 919 C CA . PRO A 1 109 ? 6.580 28.319 -28.314 1.00 61.38 10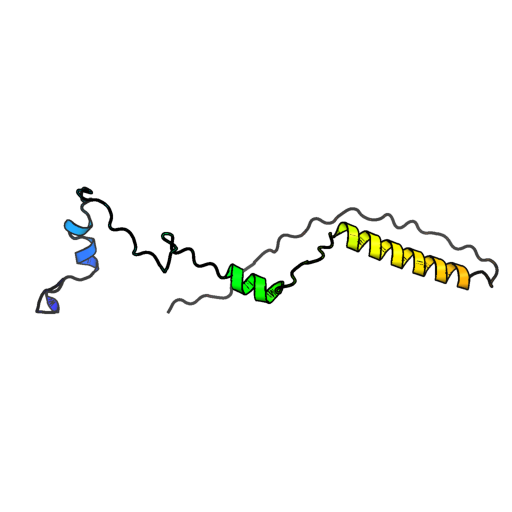9 PRO A CA 1
ATOM 920 C C . PRO A 1 109 ? 5.631 27.120 -28.430 1.00 61.38 109 PRO A C 1
ATOM 922 O O . PRO A 1 109 ? 4.505 27.248 -28.912 1.00 61.38 109 PRO A O 1
ATOM 925 N N . ILE A 1 110 ? 6.115 25.954 -28.005 1.00 56.81 110 ILE A N 1
ATOM 926 C CA . ILE A 1 110 ? 5.378 24.689 -27.969 1.00 56.81 110 ILE A CA 1
ATOM 927 C C . ILE A 1 110 ? 4.169 24.889 -27.050 1.00 56.81 110 ILE A C 1
ATOM 929 O O . ILE A 1 110 ? 4.331 25.147 -25.858 1.00 56.81 110 ILE A O 1
ATOM 933 N N . SER A 1 111 ? 2.957 24.819 -27.600 1.00 64.88 111 SER A N 1
ATOM 934 C CA . SER A 1 111 ? 1.739 24.861 -26.796 1.00 64.88 111 SER A CA 1
ATOM 935 C C . SER A 1 111 ? 1.700 23.618 -25.911 1.00 64.88 111 SER A C 1
ATOM 937 O O . SER A 1 111 ? 1.597 22.502 -26.423 1.00 64.88 111 SER A O 1
ATOM 939 N N . CYS A 1 112 ? 1.782 23.801 -24.593 1.00 59.25 112 CYS A N 1
ATOM 940 C CA . CYS A 1 112 ? 1.456 22.754 -23.637 1.00 59.25 112 CYS A CA 1
ATOM 941 C C . CYS A 1 112 ? 0.027 22.263 -23.909 1.00 59.25 112 CYS A C 1
ATOM 943 O O . CYS A 1 112 ? -0.897 23.053 -24.109 1.00 59.25 112 CYS A O 1
ATOM 945 N N . ILE A 1 113 ? -0.134 20.942 -23.974 1.00 62.03 113 ILE A N 1
ATOM 946 C CA . ILE A 1 113 ? -1.417 20.273 -24.177 1.00 62.03 113 ILE A CA 1
ATOM 947 C C . ILE A 1 113 ? -2.365 20.740 -23.069 1.00 62.03 113 ILE A C 1
ATOM 949 O O . ILE A 1 113 ? -2.224 20.355 -21.909 1.00 62.03 113 ILE A O 1
ATOM 953 N N . SER A 1 114 ? -3.338 21.586 -23.406 1.00 62.22 114 SER A N 1
ATOM 954 C CA . SER A 1 114 ? -4.411 21.915 -22.476 1.00 62.22 114 SER A CA 1
ATOM 955 C C . SER A 1 114 ? -5.388 20.741 -22.453 1.00 62.22 114 SER A C 1
ATOM 957 O O . SER A 1 114 ? -6.262 20.645 -23.316 1.00 62.22 114 SER A O 1
ATOM 959 N N . ILE A 1 115 ? -5.256 19.838 -21.481 1.00 57.56 115 ILE A N 1
ATOM 960 C CA . ILE A 1 115 ? -6.252 18.784 -21.250 1.00 57.56 115 ILE A CA 1
ATOM 961 C C . ILE A 1 115 ? -7.482 19.446 -20.620 1.00 57.56 115 ILE A C 1
ATOM 963 O O . ILE A 1 115 ? -7.633 19.524 -19.402 1.00 57.56 115 ILE A O 1
ATOM 967 N N . LYS A 1 116 ? -8.371 19.983 -21.457 1.00 60.59 116 LYS A N 1
ATOM 968 C CA . LYS A 1 116 ? -9.705 20.399 -21.025 1.00 60.59 116 LYS A CA 1
ATOM 969 C C . LYS A 1 116 ? -10.616 19.169 -21.038 1.00 60.59 116 LYS A C 1
ATOM 971 O O . LYS A 1 116 ? -11.215 18.858 -22.057 1.00 60.59 116 LYS A O 1
ATOM 976 N N . ARG A 1 117 ? -10.765 18.582 -19.843 1.00 60.28 117 ARG A N 1
ATOM 977 C CA . ARG A 1 117 ? -11.809 17.635 -19.397 1.00 60.28 117 ARG A CA 1
ATOM 978 C C . ARG A 1 117 ? -11.608 16.163 -19.781 1.00 60.28 117 ARG A C 1
ATOM 980 O O . ARG A 1 117 ? -11.747 15.775 -20.932 1.00 60.28 117 ARG A O 1
ATOM 987 N N . PHE A 1 118 ? -11.383 15.334 -18.761 1.00 63.78 118 PHE A N 1
ATOM 988 C CA . PHE A 1 118 ? -11.598 13.889 -18.834 1.00 63.78 118 PHE A CA 1
ATOM 989 C C . PHE A 1 118 ? -13.109 13.608 -18.948 1.00 63.78 118 PHE A C 1
ATOM 991 O O . PHE A 1 118 ? -13.874 14.153 -18.145 1.00 63.78 118 PHE A O 1
ATOM 998 N N . PRO A 1 119 ? -13.574 12.788 -19.906 1.00 56.94 119 PRO A N 1
ATOM 999 C CA . PRO A 1 119 ? -14.962 12.350 -19.933 1.00 56.94 119 PRO A CA 1
ATOM 1000 C C . PRO A 1 119 ? -15.215 11.399 -18.752 1.00 56.94 119 PRO A C 1
ATOM 1002 O O . PRO A 1 119 ? -14.655 10.313 -18.681 1.00 56.94 119 PRO A O 1
ATOM 1005 N N . SER A 1 120 ? -16.019 11.879 -17.799 1.00 55.53 120 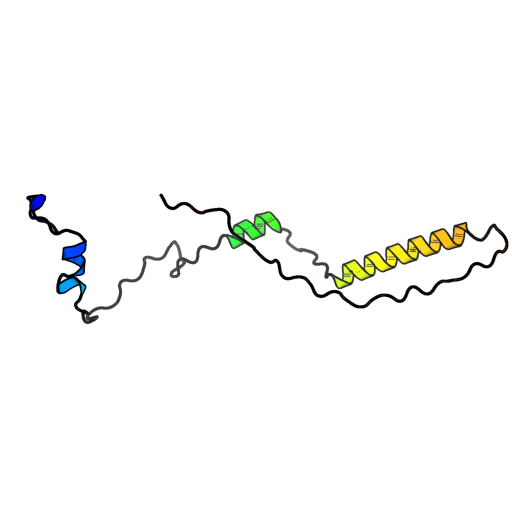SER A N 1
ATOM 1006 C CA . SER A 1 120 ? -16.777 11.142 -16.775 1.00 55.53 120 SER A CA 1
ATOM 1007 C C . SER A 1 120 ? -16.288 9.726 -16.423 1.00 55.53 120 SER A C 1
ATOM 1009 O O . SER A 1 120 ? -16.766 8.738 -16.980 1.00 55.53 120 SER A O 1
ATOM 1011 N N . CYS A 1 121 ? -15.436 9.620 -15.405 1.00 54.00 121 CYS A N 1
ATOM 1012 C CA . CYS A 1 121 ? -15.338 8.396 -14.614 1.00 54.00 121 CYS A CA 1
ATOM 1013 C C . CYS A 1 121 ? -16.564 8.351 -13.686 1.00 54.00 121 CYS A C 1
ATOM 1015 O O . CYS A 1 121 ? -16.703 9.208 -12.812 1.00 54.00 121 CYS A O 1
ATOM 1017 N N . LYS A 1 122 ? -17.497 7.421 -13.918 1.00 54.69 122 LYS A N 1
ATOM 1018 C CA . LYS A 1 122 ? -18.577 7.124 -12.967 1.00 54.69 122 LYS A CA 1
ATOM 1019 C C . LYS A 1 122 ? -18.073 6.035 -12.014 1.00 54.69 122 LYS A C 1
ATOM 1021 O O . LYS A 1 122 ? -17.778 4.948 -12.505 1.00 54.69 122 LYS A O 1
ATOM 1026 N N . PRO A 1 123 ? -17.953 6.291 -10.702 1.00 61.25 123 PRO A N 1
ATOM 1027 C CA . PRO A 1 123 ? -17.725 5.222 -9.740 1.00 61.25 123 PRO A CA 1
ATOM 1028 C C . PRO A 1 123 ? -19.017 4.409 -9.573 1.00 61.25 123 PRO A C 1
ATOM 1030 O O . PRO A 1 123 ? -20.085 4.991 -9.369 1.00 61.25 123 PRO A O 1
ATOM 1033 N N . SER A 1 124 ? -18.899 3.088 -9.713 1.00 48.59 124 SER A N 1
ATOM 1034 C CA . SER A 1 124 ? -19.905 2.107 -9.284 1.00 48.59 124 SER A CA 1
ATOM 1035 C C . SER A 1 124 ? -19.906 1.949 -7.769 1.00 48.59 124 SER A C 1
ATOM 1037 O O . SER A 1 124 ? -18.816 2.100 -7.169 1.00 48.59 124 SER A O 1
#

Foldseek 3Di:
DPDPDDVPDDDPVVVCVDPVNVDDDDPPDDDDQDPADVPHSPPPDDCVVVVCCVPPNDDVDDDDDDPVNVVVVVVVVVVVVVVVVVVVPPPDDDDDDDDDPPPDDDDDDDDDPPPDDDPDDDDD

Radius of gyration: 35.33 Å; Cα contacts (8 Å, |Δi|>4): 23; chains: 1; bounding box: 53×54×93 Å

Solvent-accessible surface area (backbone atoms only — not comparable to full-atom values): 8729 Å² total; per-residue (Å²): 109,86,50,86,55,70,88,78,28,61,49,72,72,55,51,62,68,31,66,80,65,67,52,85,76,81,83,87,66,83,81,82,75,72,81,56,59,94,81,38,70,80,65,79,82,69,65,55,69,60,51,42,48,73,75,68,51,89,62,93,75,76,84,83,79,52,74,65,57,56,50,52,52,53,50,51,55,50,50,52,53,54,52,52,56,56,68,70,55,78,84,65,81,88,82,90,77,86,84,78,82,78,76,82,79,77,82,81,80,84,77,76,83,78,84,82,74,82,84,78,84,77,85,129